Protein AF-A0A015KLC1-F1 (afdb_monomer)

Foldseek 3Di:
DVVVVVVVVVVLVVVLVVLVVDVVLVVVCVVVVDRSSVVVVVVVVVLLVCCLVVPVLVVSLLCLLCVVLVVVVVVVVVDPDPPVVVVSVVSVVVSVVVVVVCVCVVVCCVVDPSPSSVSSVVSVD

Solvent-accessible surface area (backbone atoms only — not comparable to full-atom values): 6998 Å² total; per-residue (Å²): 113,66,70,58,53,52,50,50,51,50,53,49,53,51,46,42,58,60,49,63,73,38,70,67,51,53,53,48,25,70,73,68,73,48,62,56,55,59,53,52,51,48,51,53,52,50,53,53,48,32,29,62,71,54,56,59,16,70,61,55,31,50,48,55,57,43,52,58,59,49,54,50,49,59,55,45,72,76,44,93,64,72,73,58,56,60,55,52,53,51,48,52,52,53,51,52,53,53,54,60,59,47,76,46,40,74,64,46,47,73,77,37,77,56,51,47,45,55,51,39,56,64,59,72,112

InterPro domains:
  IPR004345 TB2/DP1/HVA22 [PF03134] (69-125)
  IPR004345 TB2/DP1/HVA22 [PTHR12300] (56-125)

Structure (mmCIF, N/CA/C/O backbone):
data_AF-A0A015KLC1-F1
#
_entry.id   AF-A0A015KLC1-F1
#
loop_
_atom_site.group_PDB
_atom_site.id
_atom_site.type_symbol
_atom_site.label_atom_id
_atom_site.label_alt_id
_atom_site.label_comp_id
_atom_site.label_asym_id
_atom_site.label_entity_id
_atom_site.label_seq_id
_atom_site.pdbx_PDB_ins_code
_atom_site.Cartn_x
_atom_site.Cartn_y
_atom_site.Cartn_z
_atom_site.occupancy
_atom_site.B_iso_or_equiv
_atom_site.auth_seq_id
_atom_site.auth_comp_id
_atom_site.auth_asym_id
_atom_site.auth_atom_id
_atom_site.pdbx_PDB_model_num
ATOM 1 N N . MET A 1 1 ? -10.475 -31.144 7.475 1.00 56.91 1 MET A N 1
ATOM 2 C CA . MET A 1 1 ? -11.325 -30.023 7.005 1.00 56.91 1 MET A CA 1
ATOM 3 C C . MET A 1 1 ? -11.876 -29.172 8.154 1.00 56.91 1 MET A C 1
ATOM 5 O O . MET A 1 1 ? -11.922 -27.958 7.999 1.00 56.91 1 MET A O 1
ATOM 9 N N . GLU A 1 2 ? -12.204 -29.744 9.320 1.00 71.31 2 GLU A N 1
ATOM 10 C CA . GLU A 1 2 ? -12.731 -28.984 10.476 1.00 71.31 2 GLU A CA 1
ATOM 11 C C . GLU A 1 2 ? -11.765 -27.929 11.044 1.00 71.31 2 GLU A C 1
ATOM 13 O O . GLU A 1 2 ? -12.183 -26.816 11.349 1.00 71.31 2 GLU A O 1
ATOM 18 N N . GLY A 1 3 ? -10.457 -28.210 11.094 1.00 78.31 3 GLY A N 1
ATOM 19 C CA . GLY A 1 3 ? -9.462 -27.235 11.567 1.00 78.31 3 GLY A CA 1
ATOM 20 C C . GLY A 1 3 ? -9.339 -25.976 10.693 1.00 78.31 3 GLY A C 1
ATOM 21 O O . GLY A 1 3 ? -9.067 -24.893 11.202 1.00 78.31 3 GLY A O 1
ATOM 22 N N . PHE A 1 4 ? -9.586 -26.087 9.383 1.00 83.12 4 PHE A N 1
ATOM 23 C CA . PHE A 1 4 ? -9.603 -24.934 8.475 1.00 83.12 4 PHE A CA 1
ATOM 24 C C . PHE A 1 4 ? -10.860 -24.082 8.684 1.00 83.12 4 PHE A C 1
ATOM 26 O O . PHE A 1 4 ? -10.770 -22.863 8.796 1.00 83.12 4 PHE A O 1
ATOM 33 N N . GLN A 1 5 ? -12.019 -24.727 8.841 1.00 82.75 5 GLN A N 1
ATOM 34 C CA . GLN A 1 5 ? -13.281 -24.058 9.171 1.00 82.75 5 GLN A CA 1
ATOM 35 C C . GLN A 1 5 ? -13.211 -23.335 10.526 1.00 82.75 5 GLN A C 1
ATOM 37 O O . GLN A 1 5 ? -13.716 -22.222 10.659 1.00 82.75 5 GLN A O 1
ATOM 42 N N . ALA A 1 6 ? -12.538 -23.925 11.519 1.00 86.06 6 ALA A N 1
ATOM 43 C CA . ALA A 1 6 ? -12.306 -23.288 12.813 1.00 86.06 6 ALA A CA 1
ATOM 44 C C . ALA A 1 6 ? -11.444 -22.019 12.686 1.00 86.06 6 ALA A C 1
ATOM 46 O O . ALA A 1 6 ? -11.801 -20.981 13.243 1.00 86.06 6 ALA A O 1
ATOM 47 N N . LYS A 1 7 ? -10.361 -22.066 11.894 1.00 85.44 7 LYS A N 1
ATOM 48 C CA . LYS A 1 7 ? -9.531 -20.885 11.602 1.00 85.44 7 LYS A CA 1
ATOM 49 C C . LYS A 1 7 ? -10.314 -19.801 10.862 1.00 85.44 7 LYS A C 1
ATOM 51 O O . LYS A 1 7 ? -10.237 -18.641 11.244 1.00 85.44 7 LYS A O 1
ATOM 56 N N . LEU A 1 8 ? -11.109 -20.163 9.854 1.00 83.50 8 LEU A N 1
ATOM 57 C CA . LEU A 1 8 ? -11.949 -19.201 9.133 1.00 83.50 8 LEU A CA 1
ATOM 58 C C . LEU A 1 8 ? -12.962 -18.518 10.052 1.00 83.50 8 LEU A C 1
ATOM 60 O O . LEU A 1 8 ? -13.098 -17.299 10.014 1.00 83.50 8 LEU A O 1
ATOM 64 N N . LYS A 1 9 ? -13.641 -19.278 10.917 1.00 85.88 9 LYS A N 1
ATOM 65 C CA . LYS A 1 9 ? -14.559 -18.708 11.914 1.00 85.88 9 LYS A CA 1
ATOM 66 C C . LYS A 1 9 ? -13.837 -17.776 12.885 1.00 85.88 9 LYS A C 1
ATOM 68 O O . LYS A 1 9 ? -14.380 -16.727 13.215 1.00 85.88 9 LYS A O 1
ATOM 73 N N . TYR A 1 10 ? -12.618 -18.128 13.290 1.00 87.69 10 TYR A N 1
ATOM 74 C CA . TYR A 1 10 ? -11.780 -17.284 14.137 1.00 87.69 10 TYR A CA 1
ATOM 75 C C . TYR A 1 10 ? -11.426 -15.948 13.458 1.00 87.69 10 TYR A C 1
ATOM 77 O O . TYR A 1 10 ? -11.693 -14.891 14.027 1.00 87.69 10 TYR A O 1
ATOM 85 N N . TYR A 1 11 ? -10.913 -15.973 12.221 1.00 84.38 11 TYR A N 1
ATOM 86 C CA . TYR A 1 11 ? -10.605 -14.747 11.469 1.00 84.38 11 TYR A CA 1
ATOM 87 C C . TYR A 1 11 ? -11.854 -13.911 11.188 1.00 84.38 11 TYR A C 1
ATOM 89 O O . TYR A 1 1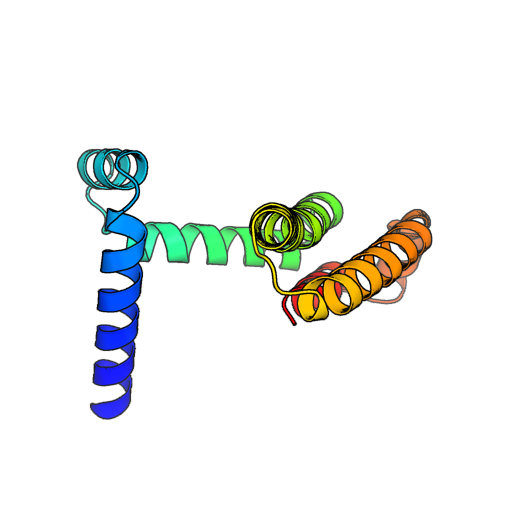1 ? -11.811 -12.691 11.327 1.00 84.38 11 TYR A O 1
ATOM 97 N N . ASN A 1 12 ? -12.977 -14.556 10.863 1.00 86.56 12 ASN A N 1
ATOM 98 C CA . ASN A 1 12 ? -14.249 -13.870 10.661 1.00 86.56 12 ASN A CA 1
ATOM 99 C C . ASN A 1 12 ? -14.716 -13.149 11.928 1.00 86.56 12 ASN A C 1
ATOM 101 O O . ASN A 1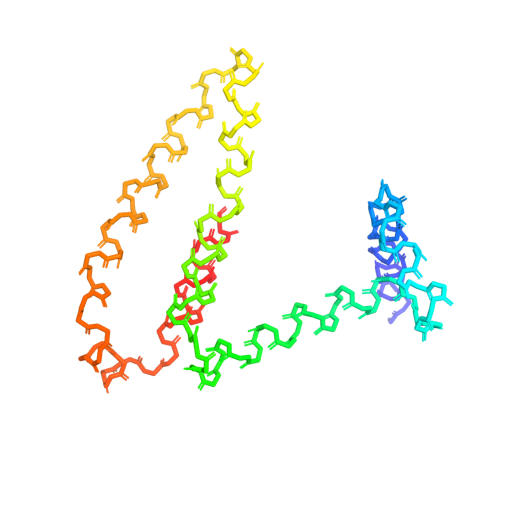 12 ? -15.099 -11.987 11.846 1.00 86.56 12 ASN A O 1
ATOM 105 N N . ALA A 1 13 ? -14.653 -13.801 13.093 1.00 86.19 13 ALA A N 1
ATOM 106 C CA . ALA A 1 13 ? -15.041 -13.192 14.365 1.00 86.19 13 ALA A CA 1
ATOM 107 C C . ALA A 1 13 ? -14.114 -12.030 14.761 1.00 86.19 13 ALA A C 1
ATOM 109 O O . ALA A 1 13 ? -14.570 -11.020 15.297 1.00 86.19 13 ALA A O 1
ATOM 110 N N . GLN A 1 14 ? -12.816 -12.148 14.478 1.00 87.38 14 GLN A N 1
ATOM 111 C CA . GLN A 1 14 ? -11.855 -11.086 14.762 1.00 87.38 14 GLN A CA 1
ATOM 112 C C . GLN A 1 14 ? -12.032 -9.881 13.831 1.00 87.38 14 GLN A C 1
ATOM 114 O O . GLN A 1 14 ? -12.057 -8.747 14.307 1.00 87.38 14 GLN A O 1
ATOM 119 N N . ALA A 1 15 ? -12.222 -10.115 12.532 1.00 81.38 15 ALA A N 1
ATOM 120 C CA . ALA A 1 15 ? -12.523 -9.059 11.572 1.00 81.38 15 ALA A CA 1
ATOM 121 C C . ALA A 1 15 ? -13.850 -8.363 11.905 1.00 81.38 15 ALA A C 1
ATOM 123 O O . ALA A 1 15 ? -13.913 -7.137 11.904 1.00 81.38 15 ALA A O 1
ATOM 124 N N . ASP A 1 16 ? -14.884 -9.121 12.277 1.00 85.69 16 ASP A N 1
ATOM 125 C CA . ASP A 1 16 ? -16.179 -8.565 12.672 1.00 85.69 16 ASP A CA 1
ATOM 126 C C . ASP A 1 16 ? -16.060 -7.651 13.904 1.00 85.69 16 ASP A C 1
ATOM 128 O O . ASP A 1 16 ? -16.627 -6.555 13.931 1.00 85.69 16 ASP A O 1
ATOM 132 N N . LYS A 1 17 ? -15.243 -8.045 14.890 1.00 86.12 17 LYS A N 1
ATOM 133 C CA . LYS A 1 17 ? -14.950 -7.244 16.087 1.00 86.12 17 LYS A CA 1
ATOM 134 C C . LYS A 1 17 ? -14.226 -5.935 15.757 1.00 86.12 17 LYS A C 1
ATOM 136 O O . LYS A 1 17 ? -14.578 -4.895 16.310 1.00 86.12 17 LYS A O 1
ATOM 141 N N . GLU A 1 18 ? -13.227 -5.972 14.878 1.00 85.69 18 GLU A N 1
ATOM 142 C CA . GLU A 1 18 ? -12.473 -4.779 14.464 1.00 85.69 18 GLU A CA 1
ATOM 143 C C . GLU A 1 18 ? -13.327 -3.834 13.608 1.00 85.69 18 GLU A C 1
ATOM 145 O O . GLU A 1 18 ? -13.349 -2.627 13.845 1.00 85.69 18 GLU A O 1
ATOM 150 N N . LEU A 1 19 ? -14.112 -4.379 12.676 1.00 80.88 19 LEU A N 1
ATOM 151 C CA . LEU A 1 19 ? -15.007 -3.601 11.817 1.00 80.88 19 LEU A CA 1
ATOM 152 C C . LEU A 1 19 ? -16.168 -2.974 12.604 1.00 80.88 19 LEU A C 1
ATOM 154 O O . LEU A 1 19 ? -16.605 -1.871 12.276 1.00 80.88 19 LEU A O 1
ATOM 158 N N . SER A 1 20 ? -16.622 -3.620 13.684 1.00 85.06 20 SER A N 1
ATOM 159 C CA . SER A 1 20 ? -17.652 -3.077 14.587 1.00 85.06 20 SER A CA 1
ATOM 160 C C . SER A 1 20 ? -17.210 -1.814 15.335 1.00 85.06 20 SER A C 1
ATOM 162 O O . SER A 1 20 ? -18.056 -1.088 15.853 1.00 85.06 20 SER A O 1
ATOM 164 N N . LYS A 1 21 ? -15.907 -1.506 15.389 1.00 86.62 21 LYS A N 1
ATOM 165 C CA . LYS A 1 21 ? -15.418 -0.253 15.990 1.00 86.62 21 LYS A CA 1
ATOM 166 C C . LYS A 1 21 ? -15.823 0.978 15.174 1.00 86.62 21 LYS A C 1
ATOM 168 O O . LYS A 1 21 ? -15.831 2.084 15.710 1.00 86.62 21 LYS A O 1
ATOM 173 N N . TYR A 1 22 ? -16.176 0.799 13.898 1.00 83.56 22 TYR A N 1
ATOM 174 C CA . TYR A 1 22 ? -16.514 1.885 12.985 1.00 83.56 22 TYR A CA 1
ATOM 175 C C . TYR A 1 22 ? -18.037 1.978 12.770 1.00 83.56 22 TYR A C 1
ATOM 177 O O . TYR A 1 22 ? -18.609 1.180 12.023 1.00 83.56 22 TYR A O 1
ATOM 185 N N . PRO A 1 23 ? -18.724 2.991 13.335 1.00 82.19 23 PRO A N 1
ATOM 186 C CA . PRO A 1 23 ? -20.183 3.116 13.238 1.00 82.19 23 PRO A CA 1
ATOM 187 C C . PRO A 1 23 ? -20.691 3.345 11.805 1.00 82.19 23 PRO A C 1
ATOM 189 O O . PRO A 1 23 ? -21.851 3.072 11.509 1.00 82.19 23 PRO A O 1
ATOM 192 N N . GLN A 1 24 ? -19.832 3.817 10.897 1.00 83.81 24 GLN A N 1
ATOM 193 C CA . GLN A 1 24 ? -20.166 3.974 9.478 1.00 83.81 24 GLN A CA 1
ATOM 194 C C . GLN A 1 24 ? -20.328 2.623 8.769 1.00 83.81 24 GLN A C 1
ATOM 196 O O . GLN A 1 24 ? -21.246 2.452 7.973 1.00 83.81 24 GLN A O 1
ATOM 201 N N . ILE A 1 25 ? -19.486 1.644 9.113 1.00 80.31 25 ILE A N 1
ATOM 202 C CA . ILE A 1 25 ? -19.523 0.302 8.521 1.00 80.31 25 ILE A CA 1
ATOM 203 C C . ILE A 1 25 ? -20.773 -0.451 8.986 1.00 80.31 25 ILE A C 1
ATOM 205 O O . ILE A 1 25 ? -21.401 -1.139 8.190 1.00 80.31 25 ILE A O 1
ATOM 209 N N . ILE A 1 26 ? -21.191 -0.251 10.239 1.00 82.06 26 ILE A N 1
ATOM 210 C CA . ILE A 1 26 ? -22.428 -0.834 10.783 1.00 82.06 26 ILE A CA 1
ATOM 211 C C . ILE A 1 26 ? -23.667 -0.270 10.072 1.00 82.06 26 ILE A C 1
ATOM 213 O O . ILE A 1 26 ? -24.589 -1.015 9.750 1.00 82.06 26 ILE A O 1
ATOM 217 N N . LYS A 1 27 ? -23.696 1.039 9.782 1.00 85.88 27 LYS A N 1
ATOM 218 C CA . LYS A 1 27 ? -24.790 1.645 9.002 1.00 85.88 27 LYS A CA 1
ATOM 219 C C . LYS A 1 27 ? -24.852 1.081 7.581 1.00 85.88 27 LYS A C 1
ATOM 221 O O . LYS A 1 27 ? -25.939 0.787 7.094 1.00 85.88 27 LYS A O 1
ATOM 226 N N . LEU A 1 28 ? -23.695 0.893 6.947 1.00 81.94 28 LEU A N 1
ATOM 227 C CA . LEU A 1 28 ? -23.588 0.245 5.638 1.00 81.94 28 LEU A CA 1
ATOM 228 C C . LEU A 1 28 ? -24.059 -1.217 5.675 1.00 81.94 28 LEU A C 1
ATOM 230 O O . LEU A 1 28 ? -24.812 -1.629 4.800 1.00 81.94 28 LEU A O 1
ATOM 234 N N . GLU A 1 29 ? -23.687 -1.981 6.702 1.00 82.06 29 GLU A N 1
ATOM 235 C CA . GLU A 1 29 ? -24.157 -3.358 6.924 1.00 82.06 29 GLU A CA 1
ATOM 236 C C . GLU A 1 29 ? -25.687 -3.413 7.063 1.00 82.06 29 GLU A C 1
ATOM 238 O O . GLU A 1 29 ? -26.334 -4.242 6.427 1.00 82.06 29 GLU A O 1
ATOM 243 N N . GLN A 1 30 ? -26.286 -2.485 7.816 1.00 82.62 30 GLN A N 1
ATOM 244 C CA . GLN A 1 30 ? -27.743 -2.397 7.977 1.00 82.62 30 GLN A CA 1
ATOM 245 C C . GLN A 1 30 ? -28.475 -2.014 6.683 1.00 82.62 30 GLN A C 1
ATOM 247 O O . GLN A 1 30 ? -29.597 -2.467 6.467 1.00 82.62 30 GLN A O 1
ATOM 252 N N . GLN A 1 31 ? -27.861 -1.196 5.823 1.00 85.62 31 GLN A N 1
ATOM 253 C CA . GLN A 1 31 ? -28.447 -0.783 4.542 1.00 85.62 31 GLN A CA 1
ATOM 254 C C . GLN A 1 31 ? -28.302 -1.841 3.444 1.00 85.62 31 GLN A C 1
ATOM 256 O O . GLN A 1 31 ? -29.212 -2.016 2.638 1.00 85.62 31 GLN A O 1
ATOM 261 N N . VAL A 1 32 ? -27.158 -2.527 3.398 1.00 82.62 32 VAL A N 1
ATOM 262 C CA . VAL A 1 32 ? -26.819 -3.492 2.341 1.00 82.62 32 VAL A CA 1
ATOM 263 C C . VAL A 1 32 ? -27.260 -4.915 2.716 1.00 82.62 32 VAL A C 1
ATOM 265 O O . VAL A 1 32 ? -27.416 -5.760 1.839 1.00 82.62 32 VAL A O 1
ATOM 268 N N . GLY A 1 33 ? -27.492 -5.199 4.003 1.00 80.88 33 GLY A N 1
ATOM 269 C CA . GLY A 1 33 ? -27.951 -6.503 4.498 1.00 80.88 33 GLY A CA 1
ATOM 270 C C . GLY A 1 33 ? -26.907 -7.622 4.391 1.00 80.88 33 GLY A C 1
ATOM 271 O O . GLY A 1 33 ? -27.222 -8.787 4.629 1.00 80.88 33 GLY A O 1
ATOM 272 N N . VAL A 1 34 ? -25.668 -7.282 4.027 1.00 84.88 34 VAL A N 1
ATOM 273 C CA . VAL A 1 34 ? -24.542 -8.211 3.870 1.00 84.88 34 VAL A CA 1
ATOM 274 C C . VAL A 1 34 ? -23.574 -8.014 5.038 1.00 84.88 34 VAL A C 1
ATOM 276 O O . VAL A 1 34 ? -23.293 -6.863 5.382 1.00 84.88 34 VAL A O 1
ATOM 279 N N . PRO A 1 35 ? -23.014 -9.091 5.630 1.00 84.44 35 PRO A N 1
ATOM 280 C CA . PRO A 1 35 ? -22.118 -8.937 6.766 1.00 84.44 35 PRO A CA 1
ATOM 281 C C . PRO A 1 35 ? -20.868 -8.137 6.395 1.00 84.44 35 PRO A C 1
ATOM 283 O O . PRO A 1 35 ? -20.240 -8.374 5.355 1.00 84.44 35 PRO A O 1
ATOM 286 N N . LYS A 1 36 ? -20.466 -7.225 7.281 1.00 82.56 36 LYS A N 1
ATOM 287 C CA . LYS A 1 36 ? -19.334 -6.303 7.069 1.00 82.56 36 LYS A CA 1
ATOM 288 C C . LYS A 1 36 ? -18.015 -6.990 6.713 1.00 82.56 36 LYS A C 1
ATOM 290 O O . LYS A 1 36 ? -17.258 -6.464 5.901 1.00 82.56 36 LYS A O 1
ATOM 295 N N . THR A 1 37 ? -17.763 -8.182 7.250 1.00 82.88 37 THR A N 1
ATOM 296 C CA . THR A 1 37 ? -16.566 -8.973 6.928 1.00 82.88 37 THR A CA 1
ATOM 297 C C . THR A 1 37 ? -16.524 -9.381 5.454 1.00 82.88 37 THR A C 1
ATOM 299 O O . THR A 1 37 ? -15.472 -9.288 4.825 1.00 82.88 37 THR A O 1
ATOM 302 N N . TYR A 1 38 ? -17.663 -9.768 4.870 1.00 86.31 38 TYR A N 1
ATOM 303 C CA . TYR A 1 38 ? -17.738 -10.106 3.446 1.00 86.31 38 TYR A CA 1
ATOM 304 C C . TYR A 1 38 ? -17.665 -8.864 2.559 1.00 86.31 38 TYR A C 1
ATOM 306 O O . TYR A 1 38 ? -17.057 -8.928 1.496 1.00 86.31 38 TYR A O 1
ATOM 314 N N . LEU A 1 39 ? -18.220 -7.729 2.999 1.00 86.00 39 LEU A N 1
ATOM 315 C CA . LEU A 1 39 ? -18.063 -6.456 2.288 1.00 86.00 39 LEU A CA 1
ATOM 316 C C . LEU A 1 39 ? -16.595 -6.017 2.241 1.00 86.00 39 LEU A C 1
ATOM 318 O O . LEU A 1 39 ? -16.090 -5.701 1.167 1.00 86.00 39 LEU A O 1
ATOM 322 N N . ALA A 1 40 ? -15.891 -6.059 3.374 1.00 85.31 40 ALA A N 1
ATOM 323 C CA . ALA A 1 40 ? -14.467 -5.736 3.435 1.00 85.31 40 ALA A CA 1
ATOM 324 C C . ALA A 1 40 ? -13.634 -6.689 2.562 1.00 85.31 40 ALA A C 1
ATOM 326 O O . ALA A 1 40 ? -12.805 -6.235 1.774 1.00 85.31 40 ALA A O 1
ATOM 327 N N . ALA A 1 41 ? -13.897 -7.997 2.635 1.00 87.75 41 ALA A N 1
ATOM 328 C CA . ALA A 1 41 ? -13.241 -8.982 1.778 1.00 87.75 41 ALA A CA 1
ATOM 329 C C . ALA A 1 41 ? -13.534 -8.743 0.285 1.00 87.75 41 ALA A C 1
ATOM 331 O O . ALA A 1 41 ? -12.634 -8.869 -0.543 1.00 87.75 41 ALA A O 1
ATOM 332 N N . GLY A 1 42 ? -14.765 -8.353 -0.054 1.00 89.38 42 GLY A N 1
ATOM 333 C CA . GLY A 1 42 ? -15.166 -7.992 -1.412 1.00 89.38 42 GLY A CA 1
ATOM 334 C C . GLY A 1 42 ? -14.426 -6.763 -1.935 1.00 89.38 42 GLY A C 1
ATOM 335 O O . GLY A 1 42 ? -13.929 -6.794 -3.056 1.00 89.38 42 GLY A O 1
ATOM 336 N N . VAL A 1 43 ? -14.280 -5.713 -1.118 1.00 89.50 43 VAL A N 1
ATOM 337 C CA . VAL A 1 43 ? -13.504 -4.513 -1.478 1.00 89.50 43 VAL A CA 1
ATOM 338 C C . VAL A 1 43 ? -12.033 -4.858 -1.691 1.00 89.50 43 VAL A C 1
ATOM 340 O O . VAL A 1 43 ? -11.469 -4.471 -2.711 1.00 89.50 43 VAL A O 1
ATOM 343 N N . VAL A 1 44 ? -11.422 -5.621 -0.780 1.00 89.62 44 VAL A N 1
ATOM 344 C CA . VAL A 1 44 ? -10.026 -6.064 -0.929 1.00 89.62 44 VAL A CA 1
ATOM 345 C C . VAL A 1 44 ? -9.860 -6.884 -2.207 1.00 89.62 44 VAL A C 1
ATOM 347 O O . VAL A 1 44 ? -8.984 -6.580 -3.010 1.00 89.62 44 VAL A O 1
ATOM 350 N N . GLY A 1 45 ? -10.736 -7.864 -2.445 1.00 91.12 45 GLY A N 1
ATOM 351 C CA . GLY A 1 45 ? -10.701 -8.688 -3.654 1.00 91.12 45 GLY A CA 1
ATOM 352 C C . GLY A 1 45 ? -10.895 -7.877 -4.936 1.00 91.12 45 GLY A C 1
ATOM 353 O O . GLY A 1 45 ? -10.187 -8.103 -5.914 1.00 91.12 45 GLY A O 1
ATOM 354 N N . PHE A 1 46 ? -11.799 -6.896 -4.925 1.00 92.00 46 PHE A N 1
ATOM 355 C CA . PHE A 1 46 ? -12.029 -5.999 -6.055 1.00 92.00 46 PHE A CA 1
ATOM 356 C C . PHE A 1 46 ? -10.813 -5.109 -6.334 1.00 92.00 46 PHE A C 1
ATOM 358 O O . PHE A 1 46 ? -10.380 -5.015 -7.477 1.00 92.00 46 PHE A O 1
ATOM 365 N N . VAL A 1 47 ? -10.203 -4.517 -5.304 1.00 89.31 47 VAL A N 1
ATOM 366 C CA . VAL A 1 47 ? -8.977 -3.715 -5.452 1.00 89.31 47 VAL A CA 1
ATOM 367 C C . VAL A 1 47 ? -7.815 -4.575 -5.952 1.00 89.31 47 VAL A C 1
ATOM 369 O O . VAL A 1 47 ? -7.120 -4.171 -6.881 1.00 89.31 47 VAL A O 1
ATOM 372 N N . SER A 1 48 ? -7.628 -5.781 -5.407 1.00 87.25 48 SER A N 1
ATOM 373 C CA . SER A 1 48 ? -6.612 -6.721 -5.895 1.00 87.25 48 SER A CA 1
ATOM 374 C C . SER A 1 48 ? -6.844 -7.115 -7.354 1.00 87.25 48 SER A C 1
ATOM 376 O O . SER A 1 48 ? -5.887 -7.197 -8.120 1.00 87.25 48 SER A O 1
ATOM 378 N N . PHE A 1 49 ? -8.101 -7.314 -7.757 1.00 91.38 49 PHE A N 1
ATOM 379 C CA . PHE A 1 49 ? -8.467 -7.571 -9.148 1.00 91.38 49 PHE A CA 1
ATOM 380 C C . PHE A 1 49 ? -8.129 -6.377 -10.051 1.00 91.38 49 PHE A C 1
ATOM 382 O O . PHE A 1 49 ? -7.506 -6.563 -11.090 1.00 91.38 49 PHE A O 1
ATOM 389 N N . LEU A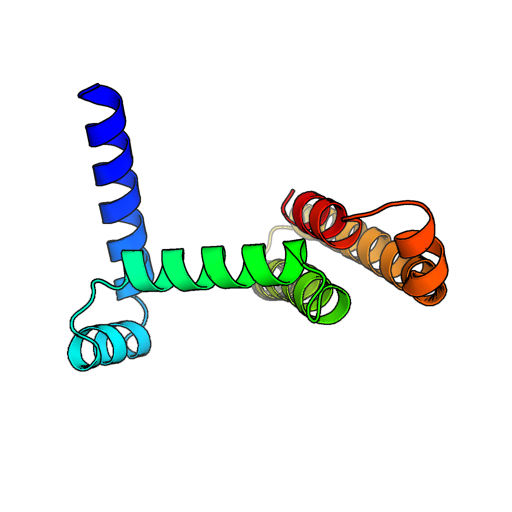 1 50 ? -8.469 -5.149 -9.649 1.00 89.75 50 LEU A N 1
ATOM 390 C CA . LEU A 1 50 ? -8.140 -3.948 -10.425 1.00 89.75 50 LEU A CA 1
ATOM 391 C C . LEU A 1 50 ? -6.629 -3.787 -10.628 1.00 89.75 50 LEU A C 1
ATOM 393 O O . LEU A 1 50 ? -6.193 -3.530 -11.747 1.00 89.75 50 LEU A O 1
ATOM 397 N N . ILE A 1 51 ? -5.834 -4.015 -9.578 1.00 86.75 51 ILE A N 1
ATOM 398 C CA . ILE A 1 51 ? -4.366 -3.983 -9.656 1.00 86.75 51 ILE A CA 1
ATOM 399 C C . ILE A 1 51 ? -3.840 -5.092 -10.578 1.00 86.75 51 ILE A C 1
ATOM 401 O O . ILE A 1 51 ? -2.912 -4.861 -11.346 1.00 86.75 51 ILE A O 1
ATOM 405 N N . PHE A 1 52 ? -4.436 -6.288 -10.539 1.00 86.06 52 PHE A N 1
ATOM 406 C CA . PHE A 1 52 ? -4.037 -7.408 -11.396 1.00 86.06 52 PHE A CA 1
ATOM 407 C C . PHE A 1 52 ? -4.240 -7.112 -12.890 1.00 86.06 52 PHE A C 1
ATOM 409 O O . PHE A 1 52 ? -3.392 -7.468 -13.704 1.00 86.06 52 PHE A O 1
ATOM 416 N N . PHE A 1 53 ? -5.339 -6.446 -13.252 1.00 86.38 53 PHE A N 1
ATOM 417 C CA . PHE A 1 53 ? -5.624 -6.028 -14.632 1.00 86.38 53 PHE A CA 1
ATOM 418 C C . PHE A 1 53 ? -5.019 -4.669 -14.999 1.00 86.38 53 PHE A C 1
ATOM 420 O O . PHE A 1 53 ? -5.316 -4.139 -16.067 1.00 86.38 53 PHE A O 1
ATOM 427 N N . ASP A 1 54 ? -4.192 -4.111 -14.116 1.00 82.44 54 ASP A N 1
ATOM 428 C CA . ASP A 1 54 ? -3.545 -2.812 -14.271 1.00 82.44 54 ASP A CA 1
ATOM 429 C C . ASP A 1 54 ? -4.518 -1.638 -14.510 1.00 82.44 54 ASP A C 1
ATOM 431 O O . ASP A 1 54 ? -4.196 -0.589 -15.072 1.00 82.44 54 ASP A O 1
ATOM 435 N N . VAL A 1 55 ? -5.758 -1.793 -14.047 1.00 83.38 55 VAL A N 1
ATOM 436 C CA . VAL A 1 55 ? -6.773 -0.747 -14.128 1.00 83.38 55 VAL A CA 1
ATOM 437 C C . VAL A 1 55 ? -6.546 0.189 -12.948 1.00 83.38 55 VAL A C 1
ATOM 439 O O . VAL A 1 55 ? -6.864 -0.149 -11.808 1.00 83.38 55 VAL A O 1
ATOM 442 N N . TRP A 1 56 ? -5.973 1.365 -13.221 1.00 84.38 56 TRP A N 1
ATOM 443 C CA . TRP A 1 56 ? -5.492 2.304 -12.195 1.00 84.38 56 TRP A CA 1
ATOM 444 C C . TRP A 1 56 ? -4.383 1.724 -11.301 1.00 84.38 56 TRP A C 1
ATOM 446 O O . TRP A 1 56 ? -4.245 2.159 -10.154 1.00 84.38 56 TRP A O 1
ATOM 456 N N . GLY A 1 57 ? -3.590 0.769 -11.808 1.00 82.81 57 GLY A N 1
ATOM 457 C CA . GLY A 1 57 ? -2.569 0.047 -11.040 1.00 82.81 57 GLY A CA 1
ATOM 458 C C . GLY A 1 57 ? -1.635 0.979 -10.273 1.00 82.81 57 GLY A C 1
ATOM 459 O O . GLY A 1 57 ? -1.536 0.860 -9.054 1.00 82.81 57 GLY A O 1
ATOM 460 N N . GLN A 1 58 ? -1.077 1.987 -10.951 1.00 82.75 58 GLN A N 1
ATOM 461 C CA . GLN A 1 58 ? -0.214 3.008 -10.343 1.00 82.75 58 GLN A CA 1
ATOM 462 C C . GLN A 1 58 ? -0.877 3.748 -9.175 1.00 82.75 58 GLN A C 1
ATOM 464 O O . GLN A 1 58 ? -0.292 3.889 -8.100 1.00 82.75 58 GLN A O 1
ATOM 469 N N . LEU A 1 59 ? -2.109 4.229 -9.370 1.00 86.94 59 LEU A N 1
ATOM 470 C CA . LEU A 1 59 ? -2.828 4.992 -8.353 1.00 86.94 59 LEU A CA 1
ATOM 471 C C . LEU A 1 59 ? -3.141 4.110 -7.142 1.00 86.94 59 LEU A C 1
ATOM 473 O O . LEU A 1 59 ? -2.862 4.500 -6.009 1.00 86.94 59 LEU A O 1
ATOM 477 N N . LEU A 1 60 ? -3.689 2.916 -7.375 1.00 87.06 60 LEU A N 1
ATOM 478 C CA . LEU A 1 60 ? -4.075 1.990 -6.314 1.00 87.06 60 LEU A CA 1
ATOM 479 C C . LEU A 1 60 ? -2.853 1.470 -5.548 1.00 87.06 60 LEU A C 1
ATOM 481 O O . LEU A 1 60 ? -2.871 1.465 -4.317 1.00 87.06 60 LEU A O 1
ATOM 485 N N . SER A 1 61 ? -1.770 1.103 -6.241 1.00 86.50 61 SER A N 1
ATOM 486 C CA . SER A 1 61 ? -0.544 0.630 -5.594 1.00 86.50 61 SER A CA 1
ATOM 487 C C . SER A 1 61 ? 0.118 1.719 -4.756 1.00 86.50 61 SER A C 1
ATOM 489 O O . SER A 1 61 ? 0.574 1.440 -3.647 1.00 86.50 61 SER A O 1
ATOM 491 N N . ASN A 1 62 ? 0.145 2.960 -5.255 1.00 86.94 62 ASN A N 1
ATOM 492 C CA . ASN A 1 62 ? 0.738 4.084 -4.533 1.00 86.94 62 ASN A CA 1
ATOM 493 C C . ASN A 1 62 ? -0.121 4.514 -3.350 1.00 86.94 62 ASN A C 1
ATOM 495 O O . ASN A 1 62 ? 0.426 4.789 -2.286 1.00 86.94 62 ASN A O 1
ATOM 499 N N . LEU A 1 63 ? -1.449 4.504 -3.488 1.00 88.56 63 LEU A N 1
ATOM 500 C CA . LEU A 1 63 ? -2.350 4.766 -2.368 1.00 88.56 63 LEU A CA 1
ATOM 501 C C . LEU A 1 63 ? -2.179 3.727 -1.260 1.00 88.56 63 LEU A C 1
ATOM 503 O O . LEU A 1 63 ? -2.060 4.113 -0.103 1.00 88.56 63 LEU A O 1
ATOM 507 N N . ILE A 1 64 ? -2.112 2.434 -1.589 1.00 87.06 64 ILE A N 1
ATOM 508 C CA . ILE A 1 64 ? -1.891 1.377 -0.587 1.00 87.06 64 ILE A CA 1
ATOM 509 C C . ILE A 1 64 ? -0.516 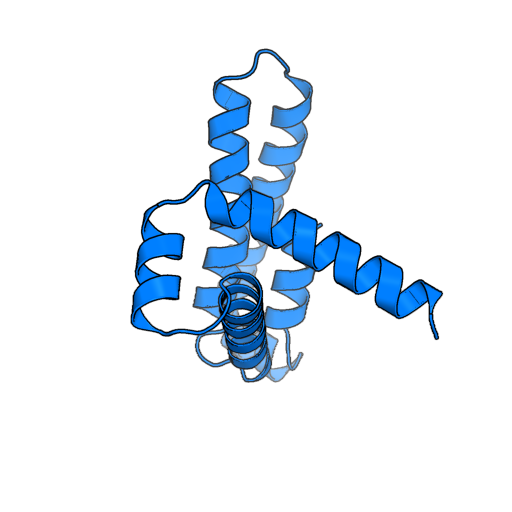1.539 0.072 1.00 87.06 64 ILE A C 1
ATOM 511 O O . ILE A 1 64 ? -0.423 1.552 1.300 1.00 87.06 64 ILE A O 1
ATOM 515 N N . GLY A 1 65 ? 0.529 1.723 -0.741 1.00 84.44 65 GLY A N 1
ATOM 516 C CA . GLY A 1 65 ? 1.902 1.914 -0.273 1.00 84.44 65 GLY A CA 1
ATOM 517 C C . GLY A 1 65 ? 2.135 3.219 0.490 1.00 84.44 65 GLY A C 1
ATOM 518 O O . GLY A 1 65 ? 3.150 3.351 1.161 1.00 84.44 65 GLY A O 1
ATOM 519 N N . TRP A 1 66 ? 1.214 4.177 0.425 1.00 88.94 66 TRP A N 1
ATOM 520 C CA . TRP A 1 66 ? 1.284 5.423 1.183 1.00 88.94 66 TRP A CA 1
ATOM 521 C C . TRP A 1 66 ? 0.396 5.394 2.433 1.00 88.94 66 TRP A C 1
ATOM 523 O O . TRP A 1 66 ? 0.823 5.815 3.504 1.00 88.94 66 TRP A O 1
ATOM 533 N N . LEU A 1 67 ? -0.832 4.879 2.329 1.00 87.12 67 LEU A N 1
ATOM 534 C CA . LEU A 1 67 ? -1.866 5.038 3.354 1.00 87.12 67 LEU A CA 1
ATOM 535 C C . LEU A 1 67 ? -1.566 4.261 4.642 1.00 87.12 67 LEU A C 1
ATOM 537 O O . LEU A 1 67 ? -1.713 4.809 5.735 1.00 87.12 67 LEU A O 1
ATOM 541 N N . TYR A 1 68 ? -1.144 2.999 4.517 1.00 82.12 68 TYR A N 1
ATOM 542 C CA . TYR A 1 68 ? -0.789 2.162 5.667 1.00 82.12 68 TYR A CA 1
ATOM 543 C C . TYR A 1 68 ? 0.389 2.741 6.480 1.00 82.12 68 TYR A C 1
ATOM 545 O O . TYR A 1 68 ? 0.193 3.032 7.663 1.00 82.12 68 TYR A O 1
ATOM 553 N N . PRO A 1 69 ? 1.567 2.997 5.876 1.00 82.06 69 PRO A N 1
ATOM 554 C CA . PRO A 1 69 ? 2.714 3.573 6.575 1.00 82.06 69 PRO A CA 1
ATOM 555 C C . PRO A 1 69 ? 2.474 5.012 7.038 1.00 82.06 69 PRO A C 1
ATOM 557 O O . PRO A 1 69 ? 3.030 5.417 8.054 1.00 82.06 69 PRO A O 1
ATOM 560 N N . ALA A 1 70 ? 1.643 5.801 6.347 1.00 84.69 70 ALA A N 1
ATOM 561 C CA . ALA A 1 70 ? 1.272 7.134 6.822 1.00 84.69 70 ALA A CA 1
ATOM 562 C C . ALA A 1 70 ? 0.494 7.051 8.141 1.00 84.69 70 ALA A C 1
ATOM 564 O O . ALA A 1 70 ? 0.843 7.738 9.099 1.00 84.69 70 ALA A O 1
ATOM 565 N N . TYR A 1 71 ? -0.516 6.177 8.225 1.00 83.94 71 TYR A N 1
ATOM 566 C CA . TYR A 1 71 ? -1.289 5.986 9.454 1.00 83.94 71 TYR A CA 1
ATOM 567 C C . TYR A 1 71 ? -0.413 5.517 10.624 1.00 83.94 71 TYR A C 1
ATOM 569 O O . TYR A 1 71 ? -0.510 6.057 11.729 1.00 83.94 71 TYR A O 1
ATOM 577 N N . THR A 1 72 ? 0.460 4.537 10.389 1.00 80.19 72 THR A N 1
ATOM 578 C CA . THR A 1 72 ? 1.367 4.034 11.429 1.00 80.19 72 THR A CA 1
ATOM 579 C C . THR A 1 72 ? 2.427 5.061 11.811 1.00 80.19 72 THR A C 1
ATOM 581 O O . THR A 1 72 ? 2.702 5.192 12.997 1.00 80.19 72 THR A O 1
ATOM 584 N N . SER A 1 73 ? 2.950 5.845 10.862 1.00 79.50 73 SER A N 1
ATOM 585 C CA . SER A 1 73 ? 3.890 6.942 11.141 1.00 79.50 73 SER A CA 1
ATOM 586 C C . SER A 1 73 ? 3.246 8.015 12.024 1.00 79.50 73 SER A C 1
ATOM 588 O O . SER A 1 73 ? 3.852 8.448 12.998 1.00 79.50 73 SER A O 1
ATOM 590 N N . PHE A 1 74 ? 1.994 8.409 11.753 1.00 80.81 74 PHE A N 1
ATOM 591 C CA . PHE A 1 74 ? 1.268 9.349 12.618 1.00 80.81 74 PHE A CA 1
ATOM 592 C C . PHE A 1 74 ? 1.095 8.813 14.039 1.00 80.81 74 PHE A C 1
ATOM 594 O O . PHE A 1 74 ? 1.269 9.555 15.002 1.00 80.81 74 PHE A O 1
ATOM 601 N N . LYS A 1 75 ? 0.795 7.519 14.173 1.00 74.69 75 LYS A N 1
ATOM 602 C CA . LYS A 1 75 ? 0.680 6.866 15.479 1.00 74.69 75 LYS A CA 1
ATOM 603 C C . LYS A 1 75 ? 2.035 6.734 16.189 1.00 74.69 75 LYS A C 1
ATOM 605 O O . LYS A 1 75 ? 2.087 6.867 17.408 1.00 74.69 75 LYS A O 1
ATOM 610 N N . ALA A 1 76 ? 3.113 6.492 15.444 1.00 71.12 76 ALA A N 1
ATOM 611 C CA . ALA A 1 76 ? 4.470 6.385 15.974 1.00 71.12 76 ALA A CA 1
ATOM 612 C C . ALA A 1 76 ? 4.971 7.727 16.530 1.00 71.12 76 ALA A C 1
ATOM 614 O O . ALA A 1 76 ? 5.553 7.739 17.609 1.00 71.12 76 ALA A O 1
ATOM 615 N N . ILE A 1 77 ? 4.647 8.852 15.875 1.00 71.50 77 ILE A N 1
ATOM 616 C CA . ILE A 1 77 ? 4.973 10.214 16.351 1.00 71.50 77 ILE A CA 1
ATOM 617 C C . ILE A 1 77 ? 4.370 10.507 17.736 1.00 71.50 77 ILE A C 1
ATOM 619 O O . ILE A 1 77 ? 4.942 11.265 18.517 1.00 71.50 77 ILE A O 1
ATOM 623 N N . GLU A 1 78 ? 3.214 9.922 18.050 1.00 73.38 78 GLU A N 1
ATOM 624 C CA . GLU A 1 78 ? 2.559 10.072 19.354 1.00 73.38 78 GLU A CA 1
ATOM 625 C C . GLU A 1 78 ? 3.138 9.119 20.422 1.00 73.38 78 GLU A C 1
ATOM 627 O O . GLU A 1 78 ? 2.921 9.307 21.620 1.00 73.38 78 GLU A O 1
ATOM 632 N N . SER A 1 79 ? 3.904 8.107 20.007 1.00 66.25 79 SER A N 1
ATOM 633 C CA . SER A 1 79 ? 4.531 7.122 20.889 1.00 66.25 79 SER A CA 1
ATOM 634 C C . SER A 1 79 ? 5.961 7.525 21.280 1.00 66.25 79 SER A C 1
ATOM 636 O O . SER A 1 79 ? 6.666 8.198 20.536 1.00 66.25 79 SER A O 1
ATOM 638 N N . THR A 1 80 ? 6.428 7.115 22.462 1.00 63.44 80 THR A N 1
ATOM 639 C CA . THR A 1 80 ? 7.782 7.445 22.957 1.00 63.44 80 THR A CA 1
ATOM 640 C C . THR A 1 80 ? 8.892 6.510 22.458 1.00 63.44 80 THR A C 1
ATOM 642 O O . THR A 1 80 ? 10.056 6.717 22.812 1.00 63.44 80 THR A O 1
ATOM 645 N N . GLU A 1 81 ? 8.5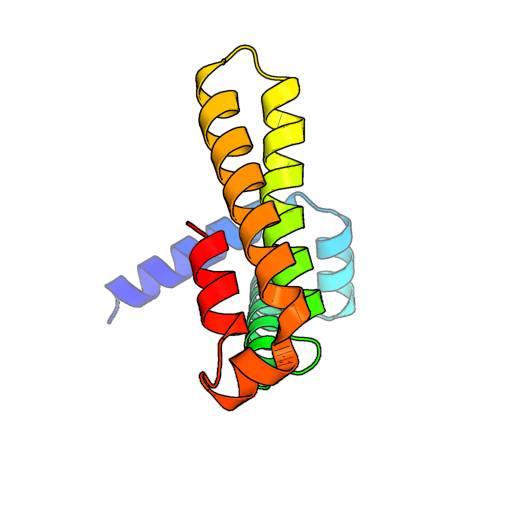71 5.475 21.675 1.00 64.25 81 GLU A N 1
ATOM 646 C CA . GLU A 1 81 ? 9.559 4.504 21.190 1.00 64.25 81 GLU A CA 1
ATOM 647 C C . GLU A 1 81 ? 10.217 4.958 19.878 1.00 64.25 81 GLU A C 1
ATOM 649 O O . GLU A 1 81 ? 9.568 5.114 18.853 1.00 64.25 81 GLU A O 1
ATOM 654 N N . LYS A 1 82 ? 11.544 5.145 19.907 1.00 64.81 82 LYS A N 1
ATOM 655 C CA . LYS A 1 82 ? 12.345 5.651 18.772 1.00 64.81 82 LYS A CA 1
ATOM 656 C C . LYS A 1 82 ? 12.795 4.583 17.767 1.00 64.81 82 LYS A C 1
ATOM 658 O O . LYS A 1 82 ? 13.420 4.912 16.761 1.00 64.81 82 LYS A O 1
ATOM 663 N N . SER A 1 83 ? 12.571 3.299 18.049 1.00 65.06 83 SER A N 1
ATOM 664 C CA . SER A 1 83 ? 12.962 2.211 17.138 1.00 65.06 83 SER A CA 1
ATOM 665 C C . SER A 1 83 ? 12.143 2.215 15.848 1.00 65.06 83 SER A C 1
ATOM 667 O O . SER A 1 83 ? 12.674 1.879 14.789 1.00 65.06 83 SER A O 1
ATOM 669 N N . ASP A 1 84 ? 10.891 2.661 15.927 1.00 66.44 84 ASP A N 1
ATOM 670 C CA . ASP A 1 84 ? 9.951 2.667 14.807 1.00 66.44 84 ASP A CA 1
ATOM 671 C C . ASP A 1 84 ? 10.352 3.699 13.743 1.00 66.44 84 ASP A C 1
ATOM 673 O O . ASP A 1 84 ? 10.205 3.457 12.543 1.00 66.44 84 ASP A O 1
ATOM 677 N N . ASP A 1 85 ? 10.968 4.810 14.156 1.00 74.19 85 ASP A N 1
ATOM 678 C CA . ASP A 1 85 ? 11.377 5.898 13.265 1.00 74.19 85 ASP A CA 1
ATOM 679 C C . ASP A 1 85 ? 12.326 5.419 12.156 1.00 74.19 85 ASP A C 1
ATOM 681 O O . ASP A 1 85 ? 12.159 5.770 10.988 1.00 74.19 85 ASP A O 1
ATOM 685 N N . THR A 1 86 ? 13.307 4.570 12.488 1.00 78.62 86 THR A N 1
ATOM 686 C CA . THR A 1 86 ? 14.309 4.101 11.510 1.00 78.62 86 THR A CA 1
ATOM 687 C C . THR A 1 86 ? 13.683 3.185 10.456 1.00 78.62 86 THR A C 1
ATOM 689 O O . THR A 1 86 ? 14.039 3.257 9.274 1.00 78.62 86 THR A O 1
ATOM 692 N N . GLN A 1 87 ? 12.721 2.351 10.858 1.00 82.06 87 GLN A N 1
ATOM 693 C CA . GLN A 1 87 ? 11.992 1.473 9.946 1.00 82.06 87 GLN A CA 1
ATOM 694 C C . GLN A 1 87 ? 11.123 2.290 8.983 1.00 82.06 87 GLN A C 1
ATOM 696 O O . GLN A 1 87 ? 11.201 2.082 7.770 1.00 82.06 87 GLN A O 1
ATOM 701 N N . TRP A 1 88 ? 10.361 3.264 9.492 1.00 83.94 88 TRP A N 1
ATOM 702 C CA . TRP A 1 88 ? 9.507 4.105 8.651 1.00 83.94 88 TRP A CA 1
ATOM 703 C C . TRP A 1 88 ? 10.324 5.007 7.720 1.00 83.94 88 TRP A C 1
ATOM 705 O O . TRP A 1 88 ? 9.995 5.108 6.541 1.00 83.94 88 TRP A O 1
ATOM 715 N N . LEU A 1 89 ? 11.436 5.597 8.175 1.00 82.31 89 LEU A N 1
ATOM 716 C CA . LEU A 1 89 ? 12.334 6.372 7.303 1.00 82.31 89 LEU A CA 1
ATOM 717 C C . LEU A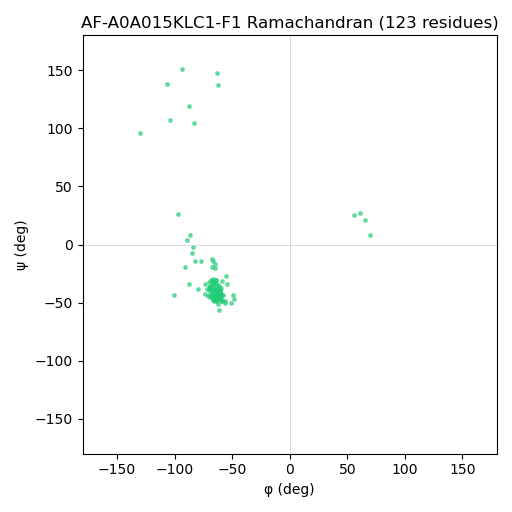 1 89 ? 12.956 5.518 6.188 1.00 82.31 89 LEU A C 1
ATOM 719 O O . LEU A 1 89 ? 13.054 5.974 5.043 1.00 82.31 89 LEU A O 1
ATOM 723 N N . THR A 1 90 ? 13.339 4.275 6.491 1.00 87.19 90 THR A N 1
ATOM 724 C CA . THR A 1 90 ? 13.839 3.333 5.477 1.00 87.19 90 THR A CA 1
ATOM 725 C C . THR A 1 90 ? 12.746 3.015 4.464 1.00 87.19 90 THR A C 1
ATOM 727 O O . THR A 1 90 ? 12.983 3.110 3.258 1.00 87.19 90 THR A O 1
ATOM 730 N N . TYR A 1 91 ? 11.532 2.723 4.942 1.00 87.31 91 TYR A N 1
ATOM 731 C CA . TYR A 1 91 ? 10.370 2.496 4.089 1.00 87.31 91 TYR A CA 1
ATOM 732 C C . TYR A 1 91 ? 10.120 3.690 3.159 1.00 87.31 91 TYR A C 1
ATOM 734 O O . TYR A 1 91 ? 10.042 3.514 1.945 1.00 87.31 91 TYR A O 1
ATOM 742 N N . TRP A 1 92 ? 10.070 4.914 3.694 1.00 89.06 92 TRP A N 1
ATOM 743 C CA . TRP A 1 92 ? 9.841 6.130 2.907 1.00 89.06 92 TRP A CA 1
ATOM 744 C C . TRP A 1 92 ? 10.945 6.385 1.877 1.00 89.06 92 TRP A C 1
ATOM 746 O O . TRP A 1 92 ? 10.656 6.833 0.767 1.00 89.06 92 TRP A O 1
ATOM 756 N N . THR A 1 93 ? 12.194 6.047 2.205 1.00 89.00 93 THR A N 1
ATOM 757 C CA . THR A 1 93 ? 13.323 6.147 1.268 1.00 89.00 93 THR A CA 1
ATOM 758 C C . THR A 1 93 ? 13.160 5.174 0.097 1.00 89.00 93 THR A C 1
ATOM 760 O O . THR A 1 93 ? 13.289 5.571 -1.063 1.00 89.00 93 THR A O 1
ATOM 763 N N . VAL A 1 94 ? 12.817 3.913 0.378 1.00 89.06 94 VAL A N 1
ATOM 764 C CA . VAL A 1 94 ? 12.580 2.889 -0.654 1.00 89.06 94 VAL A CA 1
ATOM 765 C C . VAL A 1 94 ? 11.332 3.213 -1.479 1.00 89.06 94 VAL A C 1
ATOM 767 O O . VAL A 1 94 ? 11.357 3.104 -2.706 1.00 89.06 94 VAL A O 1
ATOM 770 N N . PHE A 1 95 ? 10.262 3.674 -0.830 1.00 87.81 95 PHE A N 1
ATOM 771 C CA . PHE A 1 95 ? 9.038 4.129 -1.484 1.00 87.81 95 PHE A CA 1
ATOM 772 C C . PHE A 1 95 ? 9.327 5.283 -2.451 1.00 87.81 95 PHE A C 1
ATOM 774 O O . PHE A 1 95 ? 8.916 5.225 -3.610 1.00 87.81 95 PHE A O 1
ATOM 781 N N . GLY A 1 96 ? 10.076 6.300 -2.015 1.00 86.50 96 GLY A N 1
ATOM 782 C CA . GLY A 1 96 ? 10.481 7.425 -2.861 1.00 86.50 96 GLY A CA 1
ATOM 783 C C . GLY A 1 96 ? 11.316 6.983 -4.065 1.00 86.50 96 GLY A C 1
ATOM 784 O O . GLY A 1 96 ? 11.027 7.379 -5.193 1.00 86.50 96 GLY A O 1
ATOM 785 N N . PHE A 1 97 ? 12.292 6.098 -3.855 1.00 87.88 97 PHE A N 1
ATOM 786 C CA . PHE A 1 97 ? 13.109 5.545 -4.938 1.00 87.88 97 PHE A CA 1
ATOM 787 C C . PHE A 1 97 ? 12.276 4.770 -5.972 1.00 87.88 97 PHE A C 1
ATOM 789 O O . PHE A 1 97 ? 12.429 4.979 -7.177 1.00 87.88 97 PHE A O 1
ATOM 796 N N . LEU A 1 98 ? 11.343 3.927 -5.519 1.00 85.69 98 LEU A N 1
ATOM 797 C CA . LEU A 1 98 ? 10.450 3.181 -6.409 1.00 85.69 98 LEU A CA 1
ATOM 798 C C . LEU A 1 98 ? 9.486 4.092 -7.180 1.00 85.69 98 LEU A C 1
ATOM 800 O O . LEU A 1 98 ? 9.191 3.798 -8.334 1.00 85.69 98 LEU A O 1
ATOM 804 N N . ASN A 1 99 ? 9.034 5.207 -6.597 1.00 85.62 99 ASN A N 1
ATOM 805 C CA . ASN A 1 99 ? 8.223 6.202 -7.314 1.00 85.62 99 ASN A CA 1
ATOM 806 C C . ASN A 1 99 ? 9.021 6.920 -8.419 1.00 85.62 99 ASN A C 1
ATOM 808 O O . ASN A 1 99 ? 8.465 7.227 -9.468 1.00 85.62 99 ASN A O 1
ATOM 812 N N . ILE A 1 100 ? 10.325 7.156 -8.227 1.00 86.19 100 ILE A N 1
ATOM 813 C CA . ILE A 1 100 ? 11.185 7.734 -9.276 1.00 86.19 100 ILE A CA 1
ATOM 814 C C . ILE A 1 100 ? 11.338 6.755 -10.444 1.00 86.19 100 ILE A C 1
ATOM 816 O O . ILE A 1 100 ? 11.216 7.154 -11.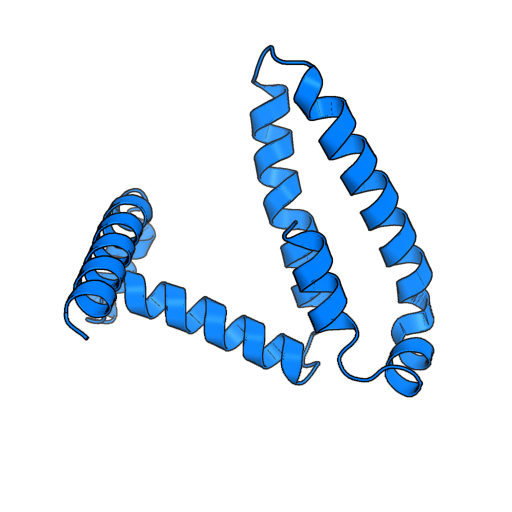599 1.00 86.19 100 ILE A O 1
ATOM 820 N N . ILE A 1 101 ? 11.573 5.471 -10.158 1.00 84.25 101 ILE A N 1
ATOM 821 C CA . ILE A 1 101 ? 11.637 4.421 -11.188 1.00 84.25 101 ILE A CA 1
ATOM 822 C C . ILE A 1 101 ? 10.310 4.325 -11.952 1.00 84.25 101 ILE A C 1
ATOM 824 O O . ILE A 1 101 ? 10.296 4.145 -13.168 1.00 84.25 101 ILE A O 1
ATOM 828 N N . GLU A 1 102 ? 9.195 4.500 -11.248 1.00 80.44 102 GLU A N 1
ATOM 829 C CA . GLU A 1 102 ? 7.847 4.437 -11.807 1.00 80.44 102 GLU A CA 1
ATOM 830 C C . GLU A 1 102 ? 7.517 5.580 -12.776 1.00 80.44 102 GLU A C 1
ATOM 832 O O . GLU A 1 102 ? 6.567 5.461 -13.541 1.00 80.44 102 GLU A O 1
ATOM 837 N N . PHE A 1 103 ? 8.332 6.637 -12.849 1.00 79.38 103 PHE A N 1
ATOM 838 C CA . PHE A 1 103 ? 8.257 7.596 -13.959 1.00 79.38 103 PHE A CA 1
ATOM 839 C C . PHE A 1 103 ? 8.407 6.910 -15.331 1.00 79.38 103 PHE A C 1
ATOM 841 O O . PHE A 1 103 ? 7.874 7.384 -16.330 1.00 79.38 103 PHE A O 1
ATOM 848 N N . PHE A 1 104 ? 9.096 5.767 -15.378 1.00 82.00 104 PHE A N 1
ATOM 849 C CA . PHE A 1 104 ? 9.257 4.936 -16.570 1.00 82.00 104 PHE A CA 1
ATOM 850 C C . PHE A 1 104 ? 8.259 3.768 -16.615 1.00 82.00 104 PHE A C 1
ATOM 852 O O . PHE A 1 104 ? 8.560 2.739 -17.227 1.00 82.00 104 PHE A O 1
ATOM 859 N N . SER A 1 105 ? 7.095 3.899 -15.967 1.00 79.25 105 SER A N 1
ATOM 860 C CA . SER A 1 105 ? 6.091 2.835 -15.836 1.00 79.25 105 SER A CA 1
ATOM 861 C C . SER A 1 105 ? 5.747 2.165 -17.159 1.00 79.25 105 SER A C 1
ATOM 863 O O . SER A 1 105 ? 5.735 0.942 -17.215 1.00 79.25 105 SER A O 1
ATOM 865 N N . ASP A 1 106 ? 5.566 2.928 -18.236 1.00 78.12 106 ASP A N 1
ATOM 866 C CA . ASP A 1 106 ? 5.196 2.385 -19.550 1.00 78.12 106 ASP A CA 1
ATOM 867 C C . ASP A 1 106 ? 6.271 1.433 -20.100 1.00 78.12 106 ASP A C 1
ATOM 869 O O . ASP A 1 106 ? 5.973 0.367 -20.641 1.00 78.12 106 ASP A O 1
ATOM 873 N N . THR A 1 107 ? 7.544 1.779 -19.895 1.00 81.12 107 THR A N 1
ATOM 874 C CA . THR A 1 107 ? 8.685 0.936 -20.276 1.00 81.12 107 THR A CA 1
ATOM 875 C C . THR A 1 107 ? 8.780 -0.300 -19.381 1.00 81.12 107 THR A C 1
ATOM 877 O O . THR A 1 107 ? 9.080 -1.392 -19.863 1.00 81.12 107 THR A O 1
ATOM 880 N N . ILE A 1 108 ? 8.517 -0.154 -18.081 1.00 79.69 108 ILE A N 1
ATOM 881 C CA . ILE A 1 108 ? 8.577 -1.258 -17.113 1.00 79.69 108 ILE A CA 1
ATOM 882 C C . ILE A 1 108 ? 7.453 -2.261 -17.366 1.00 79.69 108 ILE A C 1
ATOM 884 O O . ILE A 1 108 ? 7.720 -3.457 -17.390 1.00 79.69 108 ILE A O 1
ATOM 888 N N . LEU A 1 109 ? 6.230 -1.790 -17.606 1.00 78.88 109 LEU A N 1
ATOM 889 C CA . LEU A 1 109 ? 5.063 -2.626 -17.899 1.00 78.88 109 LEU A CA 1
ATOM 890 C C . LEU A 1 109 ? 5.215 -3.397 -19.207 1.00 78.88 109 LEU A C 1
ATOM 892 O O . LEU A 1 109 ? 4.761 -4.536 -19.303 1.00 78.88 109 LEU A O 1
ATOM 896 N N . TYR A 1 110 ? 5.895 -2.806 -20.192 1.00 78.75 110 TYR A N 1
ATOM 897 C CA . TYR A 1 110 ? 6.231 -3.493 -21.435 1.00 78.75 110 TYR A CA 1
ATOM 898 C C . TYR A 1 110 ? 7.188 -4.678 -21.213 1.00 78.75 110 TYR A C 1
ATOM 900 O O . TYR A 1 110 ? 7.046 -5.715 -21.859 1.00 78.75 110 TYR A O 1
ATOM 908 N N . TRP A 1 111 ? 8.154 -4.549 -20.296 1.00 81.62 111 TRP A N 1
ATOM 909 C CA . TRP A 1 111 ? 9.137 -5.602 -20.000 1.00 81.62 111 TRP A CA 1
ATOM 910 C C . TRP A 1 111 ? 8.666 -6.608 -18.942 1.00 81.62 111 TRP A C 1
ATOM 912 O O . TRP A 1 111 ? 9.028 -7.783 -19.005 1.00 81.62 111 TRP A O 1
ATOM 922 N N . ILE A 1 112 ? 7.896 -6.151 -17.957 1.00 80.44 112 ILE A N 1
ATOM 923 C CA . ILE A 1 112 ? 7.474 -6.915 -16.784 1.00 80.44 112 ILE A CA 1
ATOM 924 C C . ILE A 1 112 ? 5.954 -6.765 -16.625 1.00 80.44 112 ILE A C 1
ATOM 926 O O . ILE A 1 112 ? 5.487 -5.803 -16.005 1.00 80.44 112 ILE A O 1
ATOM 930 N N . PRO A 1 113 ? 5.159 -7.722 -17.133 1.00 76.56 113 PRO A N 1
ATOM 931 C CA . PRO A 1 113 ? 3.728 -7.733 -16.861 1.00 76.56 113 PRO A CA 1
ATOM 932 C C . PRO A 1 113 ? 3.471 -7.921 -15.354 1.00 76.56 113 PRO A C 1
ATOM 934 O O . PRO A 1 113 ? 4.232 -8.600 -14.662 1.00 76.56 113 PRO A O 1
ATOM 937 N N . PHE A 1 114 ? 2.385 -7.333 -14.842 1.00 80.44 114 PHE A N 1
ATOM 938 C CA . PHE A 1 114 ? 1.976 -7.374 -13.424 1.00 80.44 114 PHE A CA 1
ATOM 939 C C . PHE A 1 114 ? 2.912 -6.668 -12.422 1.00 80.44 114 PHE A C 1
ATOM 941 O O . PHE A 1 114 ? 2.844 -6.940 -11.221 1.00 80.44 114 PHE A O 1
ATOM 948 N N . TYR A 1 115 ? 3.755 -5.735 -12.872 1.00 83.75 115 TYR A N 1
ATOM 949 C CA . TYR A 1 115 ? 4.666 -4.970 -12.009 1.00 83.75 115 TYR A CA 1
ATOM 950 C C . TYR A 1 115 ? 3.987 -4.371 -10.760 1.00 83.75 115 TYR A C 1
ATOM 952 O O . TYR A 1 115 ? 4.487 -4.542 -9.645 1.00 83.75 115 TYR A O 1
ATOM 960 N N . TYR A 1 116 ? 2.823 -3.730 -10.915 1.00 80.88 116 TYR A N 1
ATOM 961 C CA . TYR A 1 116 ? 2.131 -3.081 -9.795 1.00 80.88 116 TYR A CA 1
ATOM 962 C C . TYR A 1 116 ? 1.665 -4.057 -8.716 1.00 80.88 116 TYR A C 1
ATOM 964 O O . TYR A 1 116 ? 1.675 -3.708 -7.539 1.00 80.88 116 TYR A O 1
ATOM 972 N N . LEU A 1 117 ? 1.328 -5.296 -9.080 1.00 84.06 117 LEU A N 1
ATOM 973 C CA . LEU A 1 117 ? 0.959 -6.320 -8.106 1.00 84.06 117 LEU A CA 1
ATOM 974 C C . LEU A 1 117 ? 2.156 -6.696 -7.229 1.00 84.06 117 LEU A C 1
ATOM 976 O O . LEU A 1 117 ? 2.040 -6.716 -6.004 1.00 84.06 117 LEU A O 1
ATOM 980 N N . PHE A 1 118 ? 3.319 -6.935 -7.840 1.00 84.06 118 PHE A N 1
ATOM 981 C CA . PHE A 1 118 ? 4.547 -7.223 -7.095 1.00 84.06 118 PHE A CA 1
ATOM 982 C C . PHE A 1 118 ? 4.973 -6.043 -6.223 1.00 84.06 118 PHE A C 1
ATOM 984 O O . PHE A 1 118 ? 5.338 -6.240 -5.064 1.00 84.06 118 PHE A O 1
ATOM 991 N N . LYS A 1 119 ? 4.860 -4.819 -6.747 1.00 83.44 119 LYS A N 1
ATOM 992 C CA . LYS A 1 119 ? 5.123 -3.591 -5.993 1.00 83.44 119 LYS A CA 1
ATOM 993 C C . LYS A 1 119 ? 4.217 -3.475 -4.763 1.00 83.44 119 LYS A C 1
ATOM 995 O O . LYS A 1 119 ? 4.711 -3.221 -3.668 1.00 83.44 119 LYS A O 1
ATOM 1000 N N . THR A 1 120 ? 2.910 -3.697 -4.911 1.00 83.62 120 THR A N 1
ATOM 1001 C CA . THR A 1 120 ? 1.969 -3.649 -3.782 1.00 83.62 120 THR A CA 1
ATOM 1002 C C . THR A 1 120 ? 2.281 -4.711 -2.732 1.00 83.62 120 THR A C 1
ATOM 1004 O O . THR A 1 120 ? 2.259 -4.398 -1.547 1.00 83.62 120 THR A O 1
ATOM 1007 N N . VAL A 1 121 ? 2.614 -5.941 -3.133 1.00 84.88 121 VAL A N 1
ATOM 1008 C CA . VAL A 1 121 ? 2.999 -6.999 -2.181 1.00 84.88 121 VAL A CA 1
ATOM 1009 C C . VAL A 1 121 ? 4.283 -6.634 -1.435 1.00 84.88 121 VAL A C 1
ATOM 1011 O O . VAL A 1 121 ? 4.351 -6.830 -0.226 1.00 84.88 121 VAL A O 1
ATOM 1014 N N . PHE A 1 122 ? 5.271 -6.063 -2.126 1.00 83.94 122 PHE A N 1
ATOM 1015 C CA . PHE A 1 122 ? 6.519 -5.608 -1.511 1.00 83.94 122 PHE A CA 1
ATOM 1016 C C . PHE A 1 122 ? 6.294 -4.508 -0.461 1.00 83.94 122 PHE A C 1
ATOM 1018 O O . PHE A 1 122 ? 6.959 -4.499 0.567 1.00 83.94 122 PHE A O 1
ATOM 1025 N N . PHE A 1 123 ? 5.328 -3.614 -0.680 1.00 79.62 123 PHE A N 1
ATOM 1026 C CA . PHE A 1 123 ? 4.968 -2.564 0.280 1.00 79.62 123 PHE A CA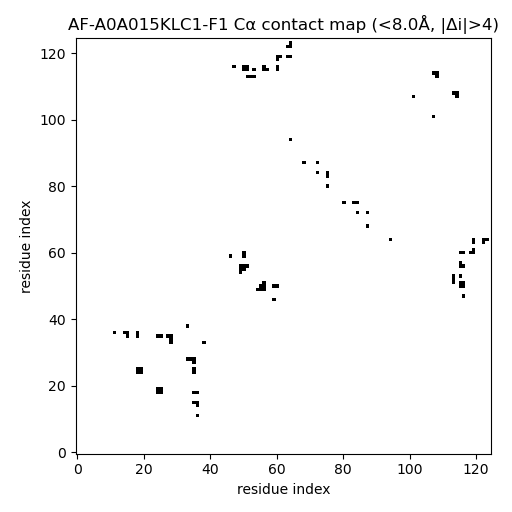 1
ATOM 1027 C C . PHE A 1 123 ? 4.132 -3.031 1.473 1.00 79.62 123 PHE A C 1
ATOM 1029 O O . PHE A 1 123 ? 3.998 -2.288 2.442 1.00 79.62 123 PHE A O 1
ATOM 1036 N N . LEU A 1 124 ? 3.566 -4.236 1.421 1.00 78.50 124 LEU A N 1
ATOM 1037 C CA . LEU A 1 124 ? 2.800 -4.820 2.526 1.00 78.50 124 LEU A CA 1
ATOM 1038 C C . LEU A 1 124 ? 3.669 -5.623 3.514 1.00 78.50 124 LEU A C 1
ATOM 1040 O O . LEU A 1 124 ? 3.115 -6.247 4.420 1.00 78.50 124 LEU A O 1
ATOM 1044 N N . TRP A 1 125 ? 4.993 -5.636 3.322 1.00 65.31 125 TRP A N 1
ATOM 1045 C CA . TRP A 1 125 ? 5.978 -6.269 4.204 1.00 65.31 125 TRP A CA 1
ATOM 1046 C C . TRP A 1 125 ? 6.337 -5.366 5.388 1.00 65.31 125 TRP A C 1
ATOM 1048 O O . TRP A 1 125 ? 6.305 -5.878 6.530 1.00 65.31 125 TRP A O 1
#

Radius of gyration: 18.0 Å; Cα contacts (8 Å, |Δi|>4): 59; chains: 1; bounding box: 43×40×44 Å

Organism: Rhizophagus irregularis (strain DAOM 197198w) (NCBI:txid1432141)

Mean predicted aligned error: 7.89 Å

Secondary structure (DSSP, 8-state):
-HHHHHHHHHHHHHHHHHHTT-HHHHHHHHHH-S-HHHHHHHHHHHHHHHHHTTTTHHHHHHHHHHHHHHHHHHHHHHSS-THHHHHHHHHHHHHHHHHHHGGGHHHHHHHSTTHHHHHHHHHT-

Sequence (125 aa):
MEGFQAKLKYYNAQADKELSKYPQIIKLEQQVGVPKTYLAAGVVGFVSFLIFFDVWGQLLSNLIGWLYPAYTSFKAIESTEKSDDTQWLTYWTVFGFLNIIEFFSDTILYWIPFYYLFKTVFFLW

pLDDT: mean 82.46, std 6.28, range [56.91, 92.0]

=== Feature glossary ===
Feature key, reading from the visual/contextual features back to the raw sequence:

Rendered structure images. Structure images are PyMOL renders from six orthogonal camera directions. Cartoon representation draws helices as coils and strands as arrows; sticks shows the backbone as bonds; surface shows the solvent-excluded envelope. Rainbow coloring maps sequence position to hue (blue→red, N→C); chain coloring assigns a distinct color per polypeptide.

Contact-map, Ramachandran, and PAE plots. Three diagnostic plots accompany the record. The Cα contact map visualizes the tertiary structure as a 2D adjacency matrix (8 Å cutoff, sequence-local contacts suppressed). The Ramachandran plot shows the distribution of backbone (φ, ψ) torsions, with points in the α and β basins refle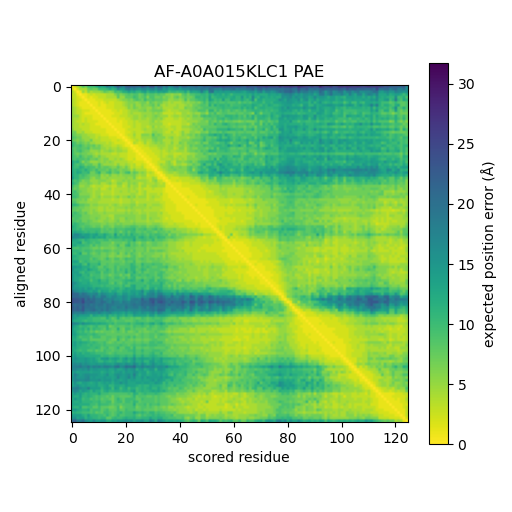cting secondary structure content. The PAE plot shows AlphaFold's inter-residue confidence as a color matrix.

InterPro / GO / CATH / organism. The annotation block draws on four external resources. InterPro: which protein families and domains the sequence belongs to. GO: standardized terms for what the protein does, what process it participates in, and where in the cell it acts. CATH: which structural fold it has in the CATH hierarchy. Organism: the species of origin.

Nearest PDB structures. Structural nearest neighbors (via Foldseek easy-search vs the PDB). Reported per hit: target PDB id, E-value, and alignment TM-score. A TM-score above ~0.5 is the conventional threshold for 'same fold'.

Predicted aligned error. Predicted aligned error is AlphaFold's pairwise confidence. Unlike pLDDT (per-residue), PAE is per-residue-pair and captures whether two parts of the structure are correctly placed relative to each other. Units are ångströms of expected positional error.

Solvent-accessible surface area. SASA measures how much of the protein is reachable by solvent. It is computed by rolling a water-sized probe over the atomic surface and summing the exposed area (Å²). Per-residue SASA distinguishes core (buried, low SASA) from surface (exposed, high SASA) residues; total SASA is a whole-molecule size measure.

B-factor. Crystallographic B-factors measure how much each atom's electron density is smeared out, in Å². They rise in mobile loops and surface residues and fall in the buried interior. In AlphaFold models this column is repurposed to hold pLDDT instead.

pLDDT. For AlphaFold models, the B-factor field carries pLDDT — the model's own estimate of local accuracy on a 0–100 scale. Regions with pLDDT<50 should be treated as essentially unmodeled; they often correspond to intrinsically disordered segments.

Backbone torsions (φ/ψ). φ (phi) and ψ (psi) are the two rotatable backbone dihedrals per residue: φ is the C(i-1)–N–Cα–C torsion, ψ is the N–Cα–C–N(i+1) torsion, both in degrees on (−180°, 180°]. α-helical residues cluster near (−60°, −45°); β-strand residues near (−120°, +130°). A Ramachandran plot is simply a scatter of (φ, ψ) for every residue.

Radius of gyration, Cα contacts, bounding box. Radius of gyration (Rg) is the root-mean-square distance of Cα atoms from their centroid — a single number for overall size and compactness. A globular domain of N residues has Rg ≈ 2.2·N^0.38 Å; an extended or disordered chain has a much larger Rg. The Cα contact count is the number of residue pairs whose Cα atoms are within 8 Å and are more than four positions apart in sequence — a standard proxy for tertiary packing density. The bounding box is the smallest axis-aligned box enclosing all Cα atoms.

Secondary structure (3-state, P-SEA). Three-state secondary structure (P-SEA) collapses the eight DSSP classes into helix (a), strand (b), and coil (c). P-SEA assigns these from Cα geometry alone — distances and angles — without requiring backbone oxygens, so it works on any Cα trace.

Secondary structure (8-state, DSSP). Secondary structure is the local, repeating backbone conformation. DSSP classifies it into eight states by reading the hydrogen-bond network: three helix types (H, G, I), two β types (E, B), two non-regular types (T, S), and unstructured coil (-).

Foldseek 3Di. The Foldseek 3Di string encodes local tertiary geometry as a 20-letter alphabet — one character per residue — derived from the relative positions of nearby Cα atoms. Unlike the amino-acid sequence, 3Di is a direct function of the 3D structure, so two proteins with the same fold have similar 3Di strings even at low sequence identity.

mmCIF coordinates. Structure coordinates are given as an mmCIF _atom_site loop: one row per atom with element, residue name, chain id, sequence number, and x/y/z position in Å. Only the four main-chain atoms per residue are included here; side chains are omitted to keep the record compact.

Sequence. This is the polypeptide sequence — one letter per residue, N-terminus first. Length ranges from a few dozen residues for small domains to over a thousand for large multi-domain proteins.